Protein AF-A0A3M6BJ84-F1 (afdb_monomer_lite)

Secondary structure (DSSP, 8-state):
---TT---HHHHHHHHHHHHHHH-GGGS-HHHHHHHHHHHHHHHHHHHHHHHS-HHHHTTSPPHHHHHHHHHS-HHHHHHHHHHHHHHHHHHHHHHHHHHHHHHHHHHHHHHHHHHHHHHHHHHHHHH--

Organism: Pseudomonas syringae pv. maculicola (NCBI:txid59511)

Foldseek 3Di:
DCDPVDPPVVVVVVVVVVVCVVVDVVVDDPVVVVVVVVLVVVLVVLVVCCVPPDPVVNVVRDHNVLVVCCVVDDVVVNVVVVVLVVVLVVVCVPCVVCSVPPSVVVVVCVVVVVVVVVVVVVVVVVVVVD

Sequence (130 aa):
MLTEEWPAPAVATWKAVAQTLTHGLDSLSASIRWAIFIAGLTGLLLGVLDSTLPARRARYLPSAAALGLAFVLPASVSLMMALGAVLTWTVSGRWASLTERFAITAAAGLIAGESITGVGASLWQMFGNG

InterPro domains:
  IPR004813 Oligopeptide transporter, OPT superfamily [PF03169] (3-124)
  IPR045035 Metal-nicotianamine transporter YSL-like [PTHR31645] (4-127)

Structure (mmCIF, N/CA/C/O backbone):
data_AF-A0A3M6BJ84-F1
#
_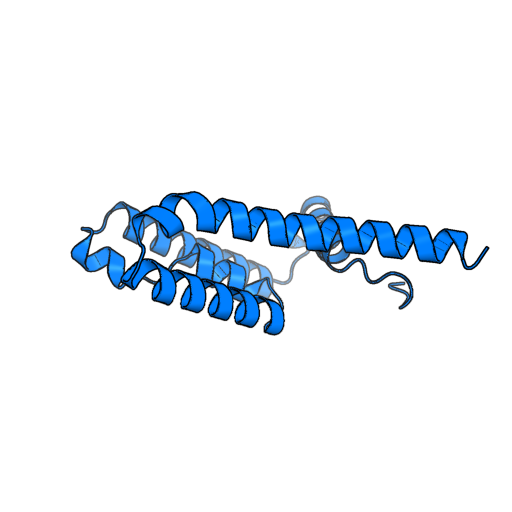entry.id   AF-A0A3M6BJ84-F1
#
loop_
_atom_site.group_PDB
_atom_site.id
_atom_site.type_symbol
_atom_site.label_atom_id
_atom_site.label_alt_id
_atom_site.label_comp_id
_atom_site.label_asym_id
_atom_site.label_entity_id
_atom_site.label_seq_id
_atom_site.pdbx_PDB_ins_code
_atom_site.Cartn_x
_atom_site.Cartn_y
_atom_site.Cartn_z
_atom_site.occupancy
_atom_site.B_iso_or_equiv
_atom_site.auth_seq_id
_atom_site.auth_comp_id
_atom_site.auth_asym_id
_atom_site.auth_atom_id
_atom_site.pdbx_PDB_model_num
ATOM 1 N N . MET A 1 1 ? 20.196 0.204 -20.740 1.00 33.97 1 MET A N 1
ATOM 2 C CA . MET A 1 1 ? 20.763 1.449 -20.190 1.00 33.97 1 MET A CA 1
ATOM 3 C C . MET A 1 1 ? 19.826 1.953 -19.104 1.00 33.97 1 MET A C 1
ATOM 5 O O . MET A 1 1 ? 18.822 2.580 -19.407 1.00 33.97 1 MET A O 1
ATOM 9 N N . LEU A 1 2 ? 20.092 1.532 -17.868 1.00 40.25 2 LEU A N 1
ATOM 10 C CA . LEU A 1 2 ? 19.614 2.149 -16.631 1.00 40.25 2 LEU A CA 1
ATOM 11 C C . LEU A 1 2 ? 20.911 2.588 -15.952 1.00 40.25 2 LEU A C 1
ATOM 13 O O . LEU A 1 2 ? 21.570 1.774 -15.315 1.00 40.25 2 LEU A O 1
ATOM 17 N N . THR A 1 3 ? 21.383 3.784 -16.276 1.00 44.66 3 THR A N 1
ATOM 18 C CA . THR A 1 3 ? 22.612 4.346 -15.708 1.00 44.66 3 THR A CA 1
ATOM 19 C C . THR A 1 3 ? 22.347 4.765 -14.257 1.00 44.66 3 THR A C 1
ATOM 21 O O . THR A 1 3 ? 21.258 5.253 -13.953 1.00 44.66 3 THR A O 1
ATOM 24 N N . GLU A 1 4 ? 23.329 4.572 -13.370 1.00 51.47 4 GLU A N 1
ATOM 25 C CA . GLU A 1 4 ? 23.261 4.822 -11.913 1.00 51.47 4 GLU A CA 1
ATOM 26 C C . GLU A 1 4 ? 22.930 6.270 -11.514 1.00 51.47 4 GLU A C 1
ATOM 28 O O . GLU A 1 4 ? 22.554 6.515 -10.373 1.00 51.47 4 GLU A O 1
ATOM 33 N N . GLU A 1 5 ? 23.009 7.225 -12.441 1.00 49.94 5 GLU A N 1
ATOM 34 C CA . GLU A 1 5 ? 22.737 8.642 -12.170 1.00 49.94 5 GLU A CA 1
ATOM 35 C C . GLU A 1 5 ? 21.246 8.983 -12.046 1.00 49.94 5 GLU A C 1
ATOM 37 O O . GLU A 1 5 ? 20.914 9.996 -11.438 1.00 49.94 5 GLU A O 1
ATOM 42 N N . TRP A 1 6 ? 20.337 8.162 -12.591 1.00 49.81 6 TRP A N 1
ATOM 43 C CA . TRP A 1 6 ? 18.888 8.415 -12.533 1.00 49.81 6 TRP A CA 1
ATOM 44 C C . TRP A 1 6 ? 18.114 7.127 -12.233 1.00 49.81 6 TRP A C 1
ATOM 46 O O . TRP A 1 6 ? 17.436 6.580 -13.115 1.00 49.81 6 TRP A O 1
ATOM 56 N N . PRO A 1 7 ? 18.176 6.608 -10.992 1.00 49.16 7 PRO A N 1
ATOM 57 C CA . PRO A 1 7 ? 17.298 5.534 -10.581 1.00 49.16 7 PRO A CA 1
ATOM 58 C C . PRO A 1 7 ? 15.889 6.122 -10.525 1.00 49.16 7 PRO A C 1
ATOM 60 O O . PRO A 1 7 ? 15.484 6.728 -9.540 1.00 49.16 7 PRO A O 1
ATOM 63 N N . ALA A 1 8 ? 15.124 5.957 -11.598 1.00 58.81 8 ALA A N 1
ATOM 64 C CA . ALA A 1 8 ? 13.692 6.209 -11.613 1.00 58.81 8 ALA A CA 1
ATOM 65 C C . ALA A 1 8 ? 12.961 4.859 -11.461 1.00 58.81 8 ALA A C 1
ATOM 67 O O . ALA A 1 8 ? 12.346 4.383 -12.421 1.00 58.81 8 ALA A O 1
ATOM 68 N N . PRO A 1 9 ? 13.044 4.185 -10.290 1.00 62.16 9 PRO A N 1
ATOM 69 C CA . PRO A 1 9 ? 12.513 2.836 -10.100 1.00 62.16 9 PRO A CA 1
ATOM 70 C C . PRO A 1 9 ? 11.005 2.779 -10.353 1.00 62.16 9 PRO A C 1
ATOM 72 O O . PRO A 1 9 ? 10.516 1.813 -10.930 1.00 62.16 9 PRO A O 1
ATOM 75 N N . ALA A 1 10 ? 10.274 3.850 -10.027 1.00 65.75 10 ALA A N 1
ATOM 76 C CA . ALA A 1 10 ? 8.856 3.964 -10.353 1.00 65.75 10 ALA A CA 1
ATOM 77 C C . ALA A 1 10 ? 8.605 3.933 -11.874 1.00 65.75 10 ALA A C 1
ATOM 79 O O . ALA A 1 10 ? 7.706 3.237 -12.343 1.00 65.75 10 ALA A O 1
ATOM 80 N N . VAL A 1 11 ? 9.424 4.636 -12.663 1.00 70.44 11 VAL A N 1
ATOM 81 C CA . VAL A 1 11 ? 9.292 4.693 -14.130 1.00 70.44 11 VAL A CA 1
ATOM 82 C C . VAL A 1 11 ? 9.616 3.340 -14.765 1.00 70.44 11 VAL A C 1
ATOM 84 O O . VAL A 1 11 ? 8.959 2.945 -15.729 1.00 70.44 11 VAL A O 1
ATOM 87 N N . ALA A 1 12 ? 10.577 2.594 -14.211 1.00 74.19 12 ALA A N 1
ATOM 88 C CA . ALA A 1 12 ? 10.902 1.247 -14.677 1.00 74.19 12 ALA A CA 1
ATOM 89 C C . ALA A 1 12 ? 9.701 0.291 -14.558 1.00 74.19 12 ALA A C 1
ATOM 91 O O . ALA A 1 12 ? 9.402 -0.434 -15.510 1.00 74.19 12 ALA A O 1
ATOM 92 N N . THR A 1 13 ? 8.964 0.348 -13.444 1.00 77.12 13 THR A N 1
ATOM 93 C CA . THR A 1 13 ? 7.749 -0.457 -13.241 1.00 77.12 13 THR A CA 1
ATOM 94 C C . THR A 1 13 ? 6.658 -0.099 -14.253 1.00 77.12 13 THR A C 1
ATOM 96 O O . THR A 1 13 ? 6.104 -0.988 -14.900 1.00 77.12 13 THR A O 1
ATOM 99 N N . TRP A 1 14 ? 6.387 1.193 -14.472 1.00 79.75 14 TRP A N 1
ATOM 100 C CA . TRP A 1 14 ? 5.387 1.632 -15.458 1.00 79.75 14 TRP A CA 1
ATOM 101 C C . TRP A 1 14 ? 5.769 1.281 -16.896 1.00 79.75 14 TRP A C 1
ATOM 103 O O . TRP A 1 14 ? 4.912 0.874 -17.683 1.00 79.75 14 TRP A O 1
ATOM 113 N N . LYS A 1 15 ? 7.057 1.367 -17.239 1.00 81.69 15 LYS A N 1
ATOM 114 C CA . LYS A 1 15 ? 7.565 0.926 -18.541 1.00 81.69 15 LYS A CA 1
ATOM 115 C C . LYS A 1 15 ? 7.323 -0.567 -18.752 1.00 81.69 15 LYS A C 1
ATOM 117 O O . LYS A 1 15 ? 6.852 -0.946 -19.821 1.00 81.69 15 LYS A O 1
ATOM 122 N N . ALA A 1 16 ? 7.603 -1.399 -17.750 1.00 79.00 16 ALA A N 1
ATOM 123 C CA . ALA A 1 16 ? 7.363 -2.837 -17.838 1.00 79.00 16 ALA A CA 1
ATOM 124 C C . ALA A 1 16 ? 5.874 -3.153 -18.080 1.00 79.00 16 ALA A C 1
ATOM 126 O O . ALA A 1 16 ? 5.551 -3.988 -18.929 1.00 79.00 16 ALA A O 1
ATOM 127 N N . VAL A 1 17 ? 4.962 -2.435 -17.411 1.00 82.25 17 VAL A N 1
ATOM 128 C CA . VAL A 1 17 ? 3.512 -2.549 -17.650 1.00 82.25 17 VAL A CA 1
ATOM 129 C C . VAL A 1 17 ? 3.158 -2.146 -19.085 1.00 82.25 17 VAL A C 1
ATOM 131 O O . VAL A 1 17 ? 2.500 -2.909 -19.789 1.00 82.25 17 VAL A O 1
ATOM 134 N N . ALA A 1 18 ? 3.640 -0.993 -19.556 1.00 83.25 18 ALA A N 1
ATOM 135 C CA . ALA A 1 18 ? 3.372 -0.510 -20.911 1.00 83.25 18 ALA A CA 1
ATOM 136 C C . ALA A 1 18 ? 3.890 -1.475 -21.993 1.00 83.25 18 ALA A C 1
ATOM 138 O O . ALA A 1 18 ? 3.188 -1.760 -22.963 1.00 83.25 18 ALA A O 1
ATOM 139 N N . GLN A 1 19 ? 5.091 -2.027 -21.809 1.00 82.81 19 GLN A N 1
ATOM 140 C CA . GLN A 1 19 ? 5.659 -3.029 -22.714 1.00 82.81 19 GLN A CA 1
ATOM 141 C C . GLN A 1 19 ? 4.817 -4.308 -22.737 1.00 82.81 19 GLN A C 1
ATOM 143 O O . GLN A 1 19 ? 4.532 -4.827 -23.813 1.00 82.81 19 GLN A O 1
ATOM 148 N N . THR A 1 20 ? 4.362 -4.770 -21.571 1.00 83.69 20 THR A N 1
ATOM 149 C CA . THR A 1 20 ? 3.493 -5.951 -21.456 1.00 83.69 20 THR A CA 1
ATOM 150 C C . THR A 1 20 ? 2.150 -5.739 -22.162 1.00 83.69 20 THR A C 1
ATOM 152 O O . THR A 1 20 ? 1.669 -6.631 -22.854 1.00 83.69 20 THR A O 1
ATOM 155 N N . LEU A 1 21 ? 1.553 -4.549 -22.044 1.00 82.81 21 LEU A N 1
ATOM 156 C CA . LEU A 1 21 ? 0.303 -4.213 -22.737 1.00 82.81 21 LEU A CA 1
ATOM 157 C C . LEU A 1 21 ? 0.487 -4.077 -24.255 1.00 82.81 21 LEU A C 1
ATOM 159 O O . LEU A 1 21 ? -0.411 -4.433 -25.010 1.00 82.81 21 LEU A O 1
ATOM 163 N N . THR A 1 22 ? 1.649 -3.592 -24.701 1.00 83.44 22 THR A N 1
ATOM 164 C CA . THR A 1 22 ? 1.947 -3.381 -26.128 1.00 83.44 22 THR A CA 1
ATOM 165 C C . THR A 1 22 ? 2.258 -4.693 -26.853 1.00 83.44 22 THR A C 1
ATOM 167 O O . THR A 1 22 ? 1.799 -4.899 -27.973 1.00 83.44 22 THR A O 1
ATOM 170 N N . HIS A 1 23 ? 3.027 -5.589 -26.229 1.00 79.62 23 HIS A N 1
ATOM 171 C CA . HIS A 1 23 ? 3.380 -6.893 -26.806 1.00 79.62 23 HIS A CA 1
ATOM 172 C C . HIS A 1 23 ? 2.351 -7.997 -26.505 1.00 79.62 23 HIS A C 1
ATOM 174 O O . HIS A 1 23 ? 2.425 -9.076 -27.092 1.00 79.62 23 HIS A O 1
ATOM 180 N N . GLY A 1 24 ? 1.373 -7.715 -25.639 1.00 78.12 24 GLY A N 1
ATOM 181 C CA . GLY A 1 24 ? 0.327 -8.645 -25.228 1.00 78.12 24 GLY A CA 1
ATOM 182 C C . GLY A 1 24 ? 0.791 -9.632 -24.155 1.00 78.12 24 GLY A C 1
ATOM 183 O O . GLY A 1 24 ? 1.970 -9.934 -24.011 1.00 78.12 24 GLY A O 1
ATOM 184 N N . LEU A 1 25 ? -0.158 -10.192 -23.399 1.00 75.44 25 LEU A N 1
ATOM 185 C CA . LEU A 1 25 ? 0.141 -11.141 -22.313 1.00 75.44 25 LEU A CA 1
ATOM 186 C C . LEU A 1 25 ? 0.828 -12.428 -22.802 1.00 75.44 25 LEU A C 1
ATOM 188 O O . LEU A 1 25 ? 1.474 -13.110 -22.008 1.00 75.44 25 LEU A O 1
ATOM 192 N N . ASP A 1 26 ? 0.727 -12.751 -24.094 1.00 76.06 26 ASP A N 1
ATOM 193 C CA . ASP A 1 26 ? 1.434 -13.879 -24.708 1.00 76.06 26 ASP A CA 1
ATOM 194 C C . ASP A 1 26 ? 2.948 -13.681 -24.795 1.00 76.06 26 ASP A C 1
ATOM 196 O O . ASP A 1 26 ? 3.680 -14.670 -24.861 1.00 76.06 26 ASP A O 1
ATOM 200 N N . SER A 1 27 ? 3.441 -12.439 -24.714 1.00 75.75 27 SER A N 1
ATOM 201 C CA . SER A 1 27 ? 4.879 -12.173 -24.631 1.00 75.75 27 SER A CA 1
ATOM 202 C C . SER A 1 27 ? 5.474 -12.557 -23.270 1.00 75.75 27 SER A C 1
ATOM 204 O O . SER A 1 27 ? 6.694 -12.543 -23.106 1.00 75.75 27 SER A O 1
ATOM 206 N N . LEU A 1 28 ? 4.636 -12.880 -22.279 1.00 79.69 28 LEU A N 1
ATOM 207 C CA . LEU A 1 28 ? 5.061 -13.349 -20.964 1.00 79.69 28 LEU A CA 1
ATOM 208 C C . LEU A 1 28 ? 5.205 -14.876 -20.949 1.00 79.69 28 LEU A C 1
ATOM 210 O O . LEU A 1 28 ? 4.387 -15.622 -21.505 1.00 79.69 28 LEU A O 1
ATOM 214 N N . SER A 1 29 ? 6.222 -15.362 -20.232 1.00 85.75 29 SER A N 1
ATOM 215 C CA . SER A 1 29 ? 6.399 -16.799 -20.016 1.00 85.75 29 SER A CA 1
ATOM 216 C C . SER A 1 29 ? 5.144 -17.409 -19.378 1.00 85.75 29 SER A C 1
ATOM 218 O O . SER A 1 29 ? 4.427 -16.759 -18.611 1.00 85.75 29 SER A O 1
ATOM 220 N N . ALA A 1 30 ? 4.855 -18.672 -19.700 1.00 87.50 30 ALA A N 1
ATOM 221 C CA . ALA A 1 30 ? 3.667 -19.360 -19.190 1.00 87.50 30 ALA A CA 1
ATOM 222 C C . ALA A 1 30 ? 3.590 -19.327 -17.650 1.00 87.50 30 ALA A C 1
ATOM 224 O O . ALA A 1 30 ? 2.516 -19.126 -17.088 1.00 87.50 30 ALA A O 1
ATOM 225 N N . SER A 1 31 ? 4.734 -19.434 -16.966 1.00 89.81 31 SER A N 1
ATOM 226 C CA . SER A 1 31 ? 4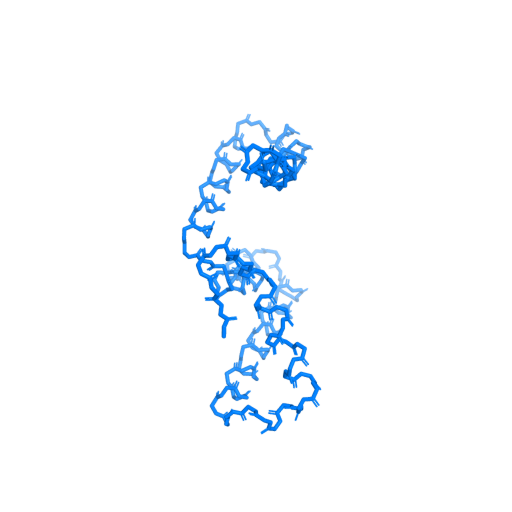.822 -19.360 -15.504 1.00 89.81 31 SER A CA 1
ATOM 227 C C . SER A 1 31 ? 4.371 -18.006 -14.945 1.00 89.81 31 SER A C 1
ATOM 229 O O . SER A 1 31 ? 3.673 -17.971 -13.935 1.00 89.81 31 SER A O 1
ATOM 231 N N . ILE A 1 32 ? 4.714 -16.891 -15.606 1.00 87.44 32 ILE A N 1
ATOM 232 C CA . ILE A 1 32 ? 4.291 -15.545 -15.179 1.00 87.44 32 ILE A CA 1
ATOM 233 C C . ILE A 1 32 ? 2.781 -15.378 -15.365 1.00 87.44 32 ILE A C 1
ATOM 235 O O . ILE A 1 32 ? 2.109 -14.845 -14.485 1.00 87.44 32 ILE A O 1
ATOM 239 N N . ARG A 1 33 ? 2.224 -15.882 -16.471 1.00 87.88 33 ARG A N 1
ATOM 240 C CA . ARG A 1 33 ? 0.772 -15.851 -16.706 1.00 87.88 33 ARG A CA 1
ATOM 241 C C . ARG A 1 33 ? 0.002 -16.614 -15.630 1.00 87.88 33 ARG A C 1
ATOM 243 O O . ARG A 1 33 ? -0.979 -16.094 -15.103 1.00 87.88 33 ARG A O 1
ATOM 250 N N . TRP A 1 34 ? 0.477 -17.801 -15.255 1.00 91.94 34 TRP A N 1
ATOM 251 C CA . TRP A 1 34 ? -0.102 -18.559 -14.145 1.00 91.94 34 TRP A CA 1
ATOM 252 C C . TRP A 1 34 ? 0.037 -17.836 -12.806 1.00 91.94 34 TRP A C 1
ATOM 254 O O . TRP A 1 34 ? -0.922 -17.814 -12.039 1.00 91.94 34 TRP A O 1
ATOM 264 N N . ALA A 1 35 ? 1.177 -17.194 -12.536 1.00 90.31 35 ALA A N 1
ATOM 265 C CA . ALA A 1 35 ? 1.354 -16.397 -11.324 1.00 90.31 35 ALA A CA 1
ATOM 266 C C . ALA A 1 35 ? 0.351 -15.231 -11.252 1.00 90.31 35 ALA A C 1
ATOM 268 O O . ALA A 1 35 ? -0.288 -15.045 -10.218 1.00 90.31 35 ALA A O 1
ATOM 269 N N . ILE A 1 36 ? 0.149 -14.501 -12.356 1.00 89.94 36 ILE A N 1
ATOM 270 C CA . ILE A 1 36 ? -0.858 -13.429 -12.457 1.00 89.94 36 ILE A CA 1
ATOM 271 C C . ILE A 1 36 ? -2.264 -13.989 -12.223 1.00 89.94 36 ILE A C 1
ATOM 273 O O . ILE A 1 36 ? -3.032 -13.411 -11.457 1.00 89.94 36 ILE A O 1
ATOM 277 N N . PHE A 1 37 ? -2.597 -15.123 -12.844 1.00 92.38 37 PHE A N 1
ATOM 278 C CA . PHE A 1 37 ? -3.908 -15.751 -12.690 1.00 92.38 37 PHE A CA 1
ATOM 279 C C . PHE A 1 37 ? -4.174 -16.180 -11.242 1.00 92.38 37 PHE A C 1
ATOM 281 O O . PHE A 1 37 ? -5.221 -15.852 -10.688 1.00 92.38 37 PHE A O 1
ATOM 288 N N . ILE A 1 38 ? -3.218 -16.859 -10.602 1.00 93.75 38 ILE A N 1
ATOM 289 C CA . ILE A 1 38 ? -3.342 -17.311 -9.210 1.00 93.75 38 ILE A CA 1
ATOM 290 C C . ILE A 1 38 ? -3.420 -16.113 -8.258 1.00 93.75 38 ILE A C 1
ATOM 292 O O . ILE A 1 38 ? -4.264 -16.107 -7.361 1.00 93.75 38 ILE A O 1
ATOM 296 N N . ALA A 1 39 ? -2.590 -15.087 -8.457 1.00 91.31 39 ALA A N 1
ATOM 297 C CA . ALA A 1 39 ? -2.622 -13.871 -7.648 1.00 91.31 39 ALA A CA 1
ATOM 298 C C . ALA A 1 39 ? -3.956 -13.124 -7.803 1.00 91.31 39 ALA A C 1
ATOM 300 O O . ALA A 1 39 ? -4.564 -12.741 -6.803 1.00 91.31 39 ALA A O 1
ATOM 301 N N . GLY A 1 40 ? -4.450 -12.982 -9.036 1.00 92.56 40 GLY A N 1
ATOM 302 C CA . GLY A 1 40 ? -5.739 -12.359 -9.333 1.00 92.56 40 GLY A CA 1
ATOM 303 C C . GLY A 1 40 ? -6.910 -13.134 -8.734 1.00 92.56 40 GLY A C 1
ATOM 304 O O . GLY A 1 40 ? -7.766 -12.542 -8.080 1.00 92.56 40 GLY A O 1
ATOM 305 N N . LEU A 1 41 ? -6.916 -14.462 -8.876 1.00 95.06 41 LEU A N 1
ATOM 306 C CA . LEU A 1 41 ? -7.944 -15.323 -8.293 1.00 95.06 41 LEU A CA 1
ATOM 307 C C . LEU A 1 41 ? -7.922 -15.265 -6.761 1.00 95.06 41 LEU A C 1
ATOM 309 O O . LEU A 1 41 ? -8.970 -15.136 -6.137 1.00 95.06 41 LEU A O 1
ATOM 313 N N . THR A 1 42 ? -6.738 -15.303 -6.151 1.00 93.44 42 THR A N 1
ATOM 314 C CA . THR A 1 42 ? -6.584 -15.203 -4.691 1.00 93.44 42 THR A CA 1
ATOM 315 C C . THR A 1 42 ? -7.063 -13.844 -4.182 1.00 93.44 42 THR A C 1
ATOM 317 O O . THR A 1 42 ? -7.818 -13.786 -3.213 1.00 93.44 42 THR A O 1
ATOM 320 N N . GLY A 1 43 ? -6.688 -12.751 -4.855 1.00 92.75 43 GLY A N 1
ATOM 321 C CA . GLY A 1 43 ? -7.151 -11.403 -4.517 1.00 92.75 43 GLY A CA 1
ATOM 322 C C . GLY A 1 43 ? -8.667 -11.254 -4.652 1.00 92.75 43 GLY A C 1
ATOM 323 O O . GLY A 1 43 ? -9.309 -10.703 -3.758 1.00 92.75 43 GLY A O 1
ATOM 324 N N . LEU A 1 44 ? -9.251 -11.810 -5.719 1.00 93.31 44 LEU A N 1
ATOM 325 C CA . LEU A 1 44 ? -10.698 -11.837 -5.925 1.00 93.31 44 LEU A CA 1
ATOM 326 C C . LEU A 1 44 ? -11.405 -12.610 -4.807 1.00 93.31 44 LEU A C 1
ATOM 328 O O . LEU A 1 44 ? -12.359 -12.100 -4.227 1.00 93.31 44 LEU A O 1
ATOM 332 N N . LEU A 1 45 ? -10.926 -13.811 -4.473 1.00 92.94 45 LEU A N 1
ATOM 333 C CA . LEU A 1 45 ? -11.500 -14.628 -3.403 1.00 92.94 45 LEU A CA 1
ATOM 334 C C . LEU A 1 45 ? -11.440 -13.908 -2.053 1.00 92.94 45 LEU A C 1
ATOM 336 O O . LEU A 1 45 ? -12.438 -13.887 -1.338 1.00 92.94 45 LEU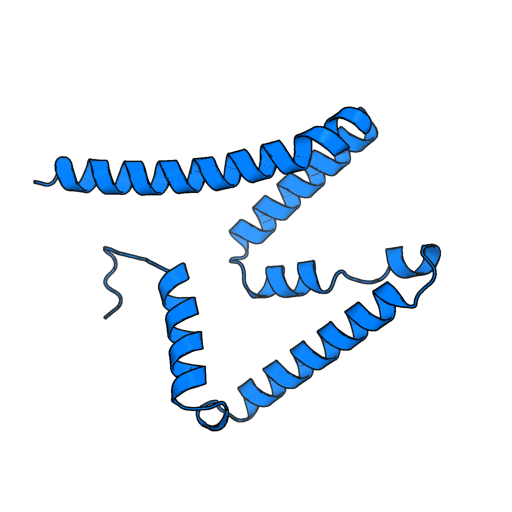 A O 1
ATOM 340 N N . LEU A 1 46 ? -10.308 -13.281 -1.722 1.00 91.56 46 LEU A N 1
ATOM 341 C CA . LEU A 1 46 ? -10.170 -12.503 -0.491 1.00 91.56 46 LEU A CA 1
ATOM 342 C C . LEU A 1 46 ? -11.116 -11.295 -0.466 1.00 91.56 46 LEU A C 1
ATOM 344 O O . LEU A 1 46 ? -11.764 -11.072 0.551 1.00 91.56 46 LEU A O 1
ATOM 348 N N . GLY A 1 47 ? -11.258 -10.556 -1.571 1.00 89.94 47 GLY A N 1
ATOM 349 C CA . GLY A 1 47 ? -12.188 -9.422 -1.653 1.00 89.94 47 GLY A CA 1
ATOM 350 C C . GLY A 1 47 ? -13.66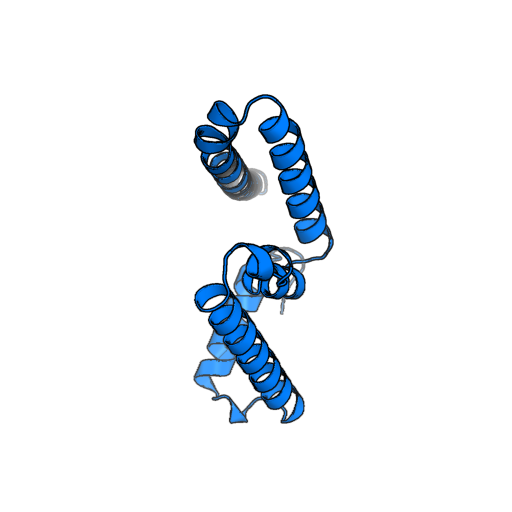4 -9.835 -1.568 1.00 89.94 47 GLY A C 1
ATOM 351 O O . GLY A 1 47 ? -14.470 -9.181 -0.901 1.00 89.94 47 GLY A O 1
ATOM 352 N N . VAL A 1 48 ? -14.033 -10.958 -2.190 1.00 90.88 48 VAL A N 1
ATOM 353 C CA . VAL A 1 48 ? -15.388 -11.524 -2.079 1.00 90.88 48 VAL A CA 1
ATOM 354 C C . VAL A 1 48 ? -15.659 -11.997 -0.652 1.00 90.88 48 VAL A C 1
ATOM 356 O O . VAL A 1 48 ? -16.733 -11.746 -0.110 1.00 90.88 48 VAL A O 1
ATOM 359 N N . LEU A 1 49 ? -14.693 -12.649 -0.008 1.00 89.94 49 LEU A N 1
ATOM 360 C CA . LEU A 1 49 ? -14.835 -13.079 1.381 1.00 89.94 49 LEU A CA 1
ATOM 361 C C . LEU A 1 49 ? -14.957 -11.883 2.330 1.00 89.94 49 LEU A C 1
ATOM 363 O O . LEU A 1 49 ? -15.831 -11.899 3.189 1.00 89.94 49 LEU A O 1
ATOM 367 N N . ASP A 1 50 ? -14.154 -10.835 2.151 1.00 88.19 50 ASP A N 1
ATOM 368 C CA . ASP A 1 50 ? -14.219 -9.626 2.982 1.00 88.19 50 ASP A CA 1
ATOM 369 C C . ASP A 1 50 ? -15.582 -8.918 2.870 1.00 88.19 50 ASP A C 1
ATOM 371 O O . ASP A 1 50 ? -16.150 -8.492 3.873 1.00 88.19 50 ASP A O 1
ATOM 375 N N . SER A 1 51 ? -16.164 -8.880 1.666 1.00 85.81 51 SER A N 1
ATOM 376 C CA . SER A 1 51 ? -17.477 -8.257 1.425 1.00 85.81 51 SER A CA 1
ATOM 377 C C . SER A 1 51 ? -18.679 -9.100 1.866 1.00 85.81 51 SER A C 1
ATOM 379 O O . SER A 1 51 ? -19.739 -8.544 2.153 1.00 85.81 51 SER A O 1
ATOM 381 N N . THR A 1 52 ? -18.549 -10.428 1.921 1.00 87.88 52 THR A N 1
ATOM 382 C CA . THR A 1 52 ? -19.670 -11.340 2.230 1.00 87.88 52 THR A CA 1
ATOM 383 C C . THR A 1 52 ? -19.647 -11.884 3.659 1.00 87.88 52 THR A C 1
ATOM 385 O O . THR A 1 52 ? -20.683 -12.326 4.166 1.00 87.88 52 THR A O 1
ATOM 388 N N . LEU A 1 53 ? -18.495 -11.871 4.337 1.00 86.62 53 LEU A N 1
ATOM 389 C CA . LEU A 1 53 ? -18.370 -12.397 5.694 1.00 86.62 53 LEU A CA 1
ATOM 390 C C . LEU A 1 53 ? -18.940 -11.428 6.746 1.00 86.62 53 LEU A C 1
ATOM 392 O O . LEU A 1 53 ? -18.736 -10.219 6.673 1.00 86.62 53 LEU A O 1
ATOM 396 N N . PRO A 1 54 ? -19.568 -11.949 7.818 1.00 82.44 54 PRO A N 1
ATOM 397 C CA . PRO A 1 54 ? -19.923 -11.136 8.976 1.00 82.44 54 PRO A CA 1
ATOM 398 C C . PRO A 1 54 ? -18.675 -10.488 9.591 1.00 82.44 54 PRO A C 1
ATOM 400 O O . PRO A 1 54 ? -17.64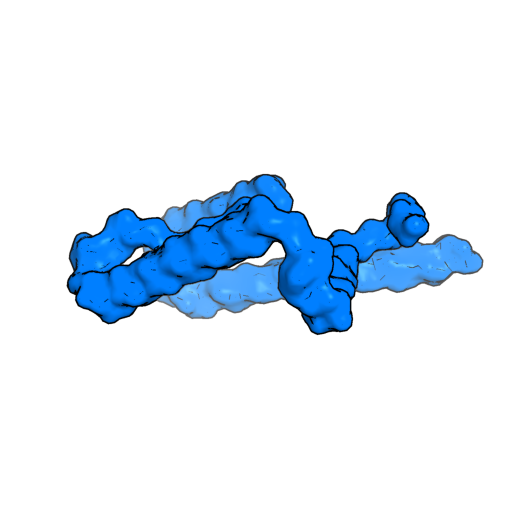0 -11.151 9.713 1.00 82.44 54 PRO A O 1
ATOM 403 N N . ALA A 1 55 ? -18.790 -9.253 10.092 1.00 78.06 55 ALA A N 1
ATOM 404 C CA . ALA A 1 55 ? -17.679 -8.463 10.653 1.00 78.06 55 ALA A CA 1
ATOM 405 C C . ALA A 1 55 ? -16.797 -9.230 11.665 1.00 78.06 55 ALA A C 1
ATOM 407 O O . ALA A 1 55 ? -15.583 -9.044 11.747 1.00 78.06 55 ALA A O 1
ATOM 408 N N . ARG A 1 56 ? -17.396 -10.163 12.416 1.00 76.50 56 ARG A N 1
ATOM 409 C CA . ARG A 1 56 ? -16.698 -11.001 13.403 1.00 76.50 56 ARG A CA 1
ATOM 410 C C . ARG A 1 56 ? -15.740 -12.029 12.786 1.00 76.50 56 ARG A C 1
ATOM 412 O O . ARG A 1 56 ? -14.820 -12.461 13.474 1.00 76.50 56 ARG A O 1
ATOM 419 N N . ARG A 1 57 ? -15.964 -12.445 11.535 1.00 78.94 57 ARG A N 1
ATOM 420 C CA . ARG A 1 57 ? -15.085 -13.349 10.769 1.00 78.94 57 ARG A CA 1
ATOM 421 C C . ARG A 1 57 ? -14.148 -12.574 9.843 1.00 78.94 57 ARG A C 1
ATOM 423 O O . ARG A 1 57 ? -12.990 -12.960 9.741 1.00 78.94 57 ARG A O 1
ATOM 430 N N . ALA A 1 58 ? -14.609 -11.458 9.272 1.00 79.88 58 ALA A N 1
ATOM 431 C CA . ALA A 1 58 ? -13.796 -10.586 8.418 1.00 79.88 58 ALA A CA 1
ATOM 432 C C . ALA A 1 58 ? -12.513 -10.090 9.119 1.00 79.88 58 ALA A C 1
ATOM 434 O O . ALA A 1 58 ? -11.452 -10.070 8.512 1.00 79.88 58 ALA A O 1
ATOM 435 N N . ARG A 1 59 ? -12.549 -9.836 10.440 1.00 79.31 59 ARG A N 1
ATOM 436 C CA . ARG A 1 59 ? -11.353 -9.448 11.230 1.00 79.31 59 ARG A CA 1
ATOM 437 C C . ARG A 1 59 ? -10.175 -10.437 11.193 1.00 79.31 59 ARG A C 1
ATOM 439 O O . ARG A 1 59 ? -9.085 -10.076 11.620 1.00 79.31 59 ARG A O 1
ATOM 446 N N . TYR A 1 60 ? -10.407 -11.695 10.812 1.00 82.50 60 TYR A N 1
ATOM 447 C CA . TYR A 1 60 ? -9.364 -12.725 10.719 1.00 82.50 60 TYR A CA 1
ATOM 448 C C . TYR A 1 60 ? -8.880 -12.936 9.283 1.00 82.50 60 TYR A C 1
ATOM 450 O O . TYR A 1 60 ? -7.932 -13.688 9.063 1.00 82.50 60 TYR A O 1
ATOM 458 N N . LEU A 1 61 ? -9.544 -12.311 8.310 1.00 86.75 61 LEU A N 1
ATOM 459 C CA . LEU A 1 61 ? -9.192 -12.430 6.911 1.00 86.75 61 LEU A CA 1
ATOM 460 C C . LEU A 1 61 ? -7.986 -11.523 6.617 1.00 86.75 61 LEU A C 1
ATOM 462 O O . LEU A 1 61 ? -7.977 -10.364 7.038 1.00 86.75 61 LEU A O 1
ATOM 466 N N . PRO A 1 62 ? -6.953 -12.014 5.914 1.00 86.12 62 PRO A N 1
ATOM 467 C CA . PRO A 1 62 ? -5.852 -11.155 5.513 1.00 86.12 62 PRO A CA 1
ATOM 468 C C . PRO A 1 62 ? -6.332 -10.124 4.486 1.00 86.12 62 PRO A C 1
ATOM 470 O O . PRO A 1 62 ? -7.057 -10.447 3.545 1.00 86.12 62 PRO A O 1
ATOM 473 N N . SER A 1 63 ? -5.886 -8.878 4.646 1.00 86.50 63 SER A N 1
ATOM 474 C CA . SER A 1 63 ? -6.193 -7.808 3.698 1.00 86.50 63 SER A CA 1
ATOM 475 C C . SER A 1 63 ? -5.525 -8.083 2.349 1.00 86.50 63 SER A C 1
ATOM 477 O O . SER A 1 63 ? -4.295 -8.113 2.249 1.00 86.50 63 SER A O 1
ATOM 479 N N . ALA A 1 64 ? -6.338 -8.234 1.300 1.00 87.88 64 ALA A N 1
ATOM 480 C CA . ALA A 1 64 ? -5.854 -8.413 -0.069 1.00 87.88 64 ALA A CA 1
ATOM 481 C C . ALA A 1 64 ? -4.975 -7.235 -0.524 1.00 87.88 64 ALA A C 1
ATOM 483 O O . ALA A 1 64 ? -3.938 -7.440 -1.152 1.00 87.88 64 ALA A O 1
ATOM 484 N N . ALA A 1 65 ? -5.354 -6.006 -0.153 1.00 86.38 65 ALA A N 1
ATOM 485 C CA . ALA A 1 65 ? -4.591 -4.803 -0.471 1.00 86.38 65 ALA A CA 1
ATOM 486 C C . ALA A 1 65 ? -3.222 -4.796 0.226 1.00 86.38 65 ALA A C 1
ATOM 488 O O . ALA A 1 65 ? -2.209 -4.540 -0.422 1.00 86.38 65 ALA A O 1
ATOM 489 N N . ALA A 1 66 ? -3.172 -5.127 1.521 1.00 87.94 66 ALA A N 1
ATOM 490 C CA . ALA A 1 66 ? -1.912 -5.183 2.262 1.00 87.94 66 ALA A CA 1
ATOM 491 C C . ALA A 1 66 ? -0.971 -6.266 1.713 1.00 87.94 66 ALA A C 1
ATOM 493 O O . ALA A 1 66 ? 0.222 -6.014 1.555 1.00 87.94 66 ALA A O 1
ATOM 494 N N . LEU A 1 67 ? -1.508 -7.444 1.370 1.00 90.44 67 LEU A N 1
ATOM 495 C CA . LEU A 1 67 ? -0.741 -8.516 0.732 1.00 90.44 67 LEU A CA 1
ATOM 496 C C . LEU A 1 67 ? -0.170 -8.066 -0.615 1.00 90.44 67 LEU A C 1
ATOM 498 O O . LEU A 1 67 ? 1.029 -8.202 -0.836 1.00 90.44 67 LEU A O 1
ATOM 502 N N . GLY A 1 68 ? -0.999 -7.489 -1.490 1.00 88.56 68 GLY A N 1
ATOM 503 C CA . GLY A 1 68 ? -0.549 -6.993 -2.792 1.00 88.56 68 GLY A CA 1
ATOM 504 C C . GLY A 1 68 ? 0.559 -5.945 -2.665 1.00 88.56 68 GLY A C 1
ATOM 505 O O . GLY A 1 68 ? 1.592 -6.055 -3.322 1.00 88.56 68 GLY A O 1
ATOM 506 N N . LEU A 1 69 ? 0.390 -4.975 -1.763 1.00 86.69 69 LEU A N 1
ATOM 507 C CA . LEU A 1 69 ? 1.400 -3.946 -1.505 1.00 86.69 69 LEU A CA 1
ATOM 508 C C . LEU A 1 69 ? 2.714 -4.532 -0.973 1.00 86.69 69 LEU A C 1
ATOM 510 O O . LEU A 1 69 ? 3.778 -4.083 -1.389 1.00 86.69 69 LEU A O 1
ATOM 514 N N . ALA A 1 70 ? 2.665 -5.551 -0.113 1.00 87.31 70 ALA A N 1
ATOM 515 C CA . ALA A 1 70 ? 3.866 -6.197 0.415 1.00 87.31 70 ALA A CA 1
ATOM 516 C C . ALA A 1 70 ? 4.707 -6.909 -0.663 1.00 87.31 70 ALA A C 1
ATOM 518 O O . ALA A 1 70 ? 5.916 -7.033 -0.497 1.00 87.31 70 ALA A O 1
ATOM 519 N N . PHE A 1 71 ? 4.095 -7.352 -1.768 1.00 85.69 71 PHE A N 1
ATOM 520 C CA . PHE A 1 71 ? 4.818 -7.953 -2.899 1.00 85.69 71 PHE A CA 1
ATOM 521 C C . PHE A 1 71 ? 5.351 -6.927 -3.906 1.00 85.69 71 PHE A C 1
ATOM 523 O O . PHE A 1 71 ? 6.267 -7.241 -4.664 1.00 85.69 71 PHE A O 1
ATOM 530 N N . VAL A 1 72 ? 4.773 -5.724 -3.946 1.00 84.44 72 VAL A N 1
ATOM 531 C CA . VAL A 1 72 ? 5.162 -4.663 -4.891 1.00 84.44 72 VAL A CA 1
ATOM 532 C C . VAL A 1 72 ? 6.227 -3.745 -4.298 1.00 84.44 72 VAL A C 1
ATOM 534 O O . VAL A 1 72 ? 7.114 -3.276 -5.012 1.00 84.44 72 VAL A O 1
ATOM 537 N N . LEU A 1 73 ? 6.130 -3.458 -3.002 1.00 85.06 73 LEU A N 1
ATOM 538 C CA . LEU A 1 73 ? 7.019 -2.527 -2.324 1.00 85.06 73 LEU A CA 1
ATOM 539 C C . LEU A 1 73 ? 8.321 -3.217 -1.886 1.00 85.06 73 LEU A C 1
ATOM 541 O O . LEU A 1 73 ? 8.303 -4.381 -1.483 1.00 85.06 73 LEU A O 1
ATOM 545 N N . PRO A 1 74 ? 9.461 -2.502 -1.896 1.00 86.00 74 PRO A N 1
ATOM 546 C CA . PRO A 1 74 ? 10.673 -2.982 -1.247 1.00 86.00 74 PRO A CA 1
ATOM 547 C C . PRO A 1 74 ? 10.430 -3.266 0.241 1.00 86.00 74 PRO A C 1
ATOM 549 O O . PRO A 1 74 ? 9.721 -2.517 0.915 1.00 86.00 74 PRO A O 1
ATOM 552 N N . ALA A 1 75 ? 11.092 -4.294 0.779 1.00 88.81 75 ALA A N 1
ATOM 553 C CA . ALA A 1 75 ? 10.900 -4.736 2.163 1.00 88.81 75 ALA A CA 1
ATOM 554 C C . ALA A 1 75 ? 11.108 -3.617 3.205 1.00 88.81 75 ALA A C 1
ATOM 556 O O . ALA A 1 75 ? 10.396 -3.565 4.207 1.00 88.81 75 ALA A O 1
ATOM 557 N N . SER A 1 76 ? 12.044 -2.693 2.960 1.00 89.12 76 SER A N 1
ATOM 558 C CA . SER A 1 76 ? 12.280 -1.531 3.826 1.00 89.12 76 SER A CA 1
ATOM 559 C C . SER A 1 76 ? 11.075 -0.587 3.886 1.00 89.12 76 SER A C 1
ATOM 561 O O . SER A 1 76 ? 10.705 -0.142 4.970 1.00 89.12 76 SER A O 1
ATOM 563 N N . VAL A 1 77 ? 10.423 -0.325 2.749 1.00 88.56 77 VAL A N 1
ATOM 564 C CA . VAL A 1 77 ? 9.225 0.526 2.668 1.00 88.56 77 VAL A CA 1
ATOM 565 C C . VAL A 1 77 ? 8.052 -0.153 3.367 1.00 88.56 77 VAL A C 1
ATOM 567 O O . VAL A 1 77 ? 7.370 0.477 4.175 1.00 88.56 77 VAL A O 1
ATOM 570 N N . SER A 1 78 ? 7.854 -1.455 3.138 1.00 90.19 78 SER A N 1
ATOM 571 C CA . SER A 1 78 ? 6.827 -2.229 3.845 1.00 90.19 78 SER A CA 1
ATOM 572 C C . SER A 1 78 ? 7.035 -2.212 5.362 1.00 90.19 78 SER A C 1
ATOM 574 O O . SER A 1 78 ? 6.067 -2.064 6.110 1.00 90.19 78 SER A O 1
ATOM 576 N N . LEU A 1 79 ? 8.285 -2.303 5.829 1.00 92.00 79 LEU A N 1
ATOM 577 C CA . LEU A 1 79 ? 8.610 -2.212 7.252 1.00 92.00 79 LEU A CA 1
ATOM 578 C C . LEU A 1 79 ? 8.300 -0.820 7.819 1.00 92.00 79 LEU A C 1
ATOM 580 O O . LEU A 1 79 ? 7.702 -0.724 8.889 1.00 92.00 79 LEU A O 1
ATOM 584 N N . MET A 1 80 ? 8.643 0.255 7.103 1.00 91.19 80 MET A N 1
ATOM 585 C CA . MET A 1 80 ? 8.301 1.622 7.518 1.00 91.19 80 MET A CA 1
ATOM 586 C C . MET A 1 80 ? 6.785 1.835 7.601 1.00 91.19 80 MET A C 1
ATOM 588 O O . MET A 1 80 ? 6.297 2.403 8.579 1.00 91.19 80 MET A O 1
ATOM 592 N N . MET A 1 81 ? 6.020 1.317 6.634 1.00 91.44 81 MET A N 1
ATOM 593 C CA . MET A 1 81 ? 4.554 1.347 6.690 1.00 91.44 81 MET A CA 1
ATOM 594 C C . MET A 1 81 ? 4.012 0.562 7.891 1.00 91.44 81 MET A C 1
ATOM 596 O O . MET A 1 81 ? 3.104 1.040 8.571 1.00 91.44 81 MET A O 1
ATOM 600 N N . ALA A 1 82 ? 4.582 -0.609 8.193 1.00 92.06 82 ALA A N 1
ATOM 601 C CA . ALA A 1 82 ? 4.200 -1.398 9.362 1.00 92.06 82 ALA A CA 1
ATOM 602 C C . ALA A 1 82 ? 4.476 -0.644 10.674 1.00 92.06 82 ALA A C 1
ATOM 604 O O . ALA A 1 82 ? 3.616 -0.609 11.553 1.00 92.06 82 ALA A O 1
ATOM 605 N N . LEU A 1 83 ? 5.628 0.024 10.788 1.00 93.81 83 LEU A N 1
ATOM 606 C CA . LEU A 1 83 ? 5.946 0.876 11.936 1.00 93.81 83 LEU A CA 1
ATOM 607 C C . LEU A 1 83 ? 4.962 2.048 12.061 1.00 93.81 83 LEU A C 1
ATOM 609 O O . LEU A 1 83 ? 4.445 2.292 13.151 1.00 93.81 83 LEU A O 1
ATOM 613 N N . GLY A 1 84 ? 4.640 2.727 10.957 1.00 91.81 84 GLY A N 1
ATOM 614 C CA . GLY A 1 84 ? 3.639 3.798 10.936 1.00 91.81 84 GLY A CA 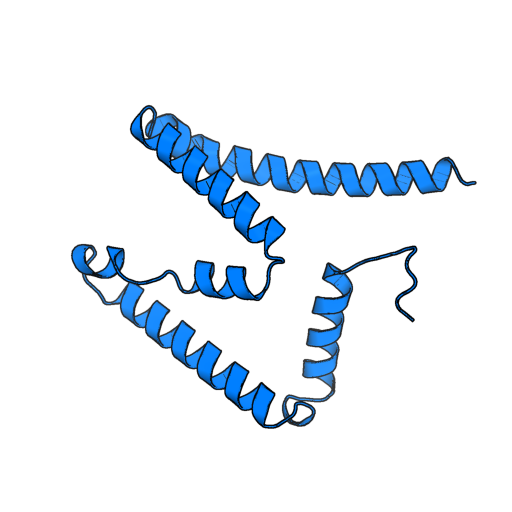1
ATOM 615 C C . GLY A 1 84 ? 2.244 3.315 11.353 1.00 91.81 84 GLY A C 1
ATOM 616 O O . GLY A 1 84 ? 1.551 3.997 12.112 1.00 91.81 84 GLY A O 1
ATOM 617 N N . ALA A 1 85 ? 1.851 2.110 10.934 1.00 91.12 85 ALA A N 1
ATOM 618 C CA . ALA A 1 85 ? 0.598 1.481 11.339 1.00 91.12 85 ALA A CA 1
ATOM 619 C C . ALA A 1 85 ? 0.585 1.131 12.837 1.00 91.12 85 ALA A C 1
ATOM 621 O O . ALA A 1 85 ? -0.397 1.425 13.518 1.00 91.12 85 ALA A O 1
ATOM 622 N N . VAL A 1 86 ? 1.675 0.573 13.379 1.00 93.94 86 VAL A N 1
ATOM 623 C CA . VAL A 1 86 ? 1.813 0.274 14.818 1.00 93.94 86 VAL A CA 1
ATOM 624 C C . VAL A 1 86 ? 1.784 1.555 15.652 1.00 93.94 86 VAL A C 1
ATOM 626 O O . VAL A 1 86 ? 1.092 1.614 16.671 1.00 93.94 86 VAL A O 1
ATOM 629 N N . LEU A 1 87 ? 2.472 2.610 15.213 1.00 91.50 87 LEU A N 1
ATOM 630 C CA . LEU A 1 87 ? 2.427 3.915 15.871 1.00 91.50 87 LEU A CA 1
ATOM 631 C C . LEU A 1 87 ? 1.001 4.477 15.870 1.00 91.50 87 LEU A C 1
ATOM 633 O O . LEU A 1 87 ? 0.485 4.882 16.908 1.00 91.50 87 LEU A O 1
ATOM 637 N N . THR A 1 88 ? 0.322 4.426 14.727 1.00 91.50 88 THR A N 1
ATOM 638 C CA . THR A 1 88 ? -1.072 4.871 14.613 1.00 91.50 88 THR A CA 1
ATOM 639 C C . THR A 1 88 ? -1.989 4.055 15.529 1.00 91.50 88 THR A C 1
ATOM 641 O O . THR A 1 88 ? -2.808 4.627 16.245 1.00 91.50 88 THR A O 1
ATOM 644 N N . TRP A 1 89 ? -1.818 2.731 15.576 1.00 90.44 89 TRP A N 1
ATOM 645 C CA . TRP A 1 89 ? -2.595 1.834 16.429 1.00 90.44 89 TRP A CA 1
ATOM 646 C C . TRP A 1 89 ? -2.386 2.127 17.922 1.00 90.44 89 TRP A C 1
ATOM 648 O O . TRP A 1 89 ? -3.360 2.283 18.660 1.00 90.44 89 TRP A O 1
ATOM 658 N N . THR A 1 90 ? -1.137 2.296 18.364 1.00 91.56 90 THR A N 1
ATOM 659 C CA . THR A 1 90 ? -0.824 2.640 19.764 1.00 91.56 90 THR A CA 1
ATOM 660 C C . THR A 1 90 ? -1.389 3.999 20.178 1.00 91.56 90 THR A C 1
ATOM 662 O O . THR A 1 90 ? -1.978 4.112 21.255 1.00 91.56 90 THR A O 1
ATOM 665 N N . VAL A 1 91 ? -1.295 5.017 19.317 1.00 89.56 91 VAL A N 1
ATOM 666 C CA . VAL A 1 91 ? -1.886 6.341 19.577 1.00 89.56 91 VAL A CA 1
ATOM 667 C C . VAL A 1 91 ? -3.418 6.269 19.580 1.00 89.56 91 VAL A C 1
ATOM 669 O O . VAL A 1 91 ? -4.053 6.862 20.457 1.00 89.56 91 VAL A O 1
ATOM 672 N N . SER A 1 92 ? -4.018 5.486 18.676 1.00 89.00 92 SER A N 1
ATOM 673 C CA . SER A 1 92 ? -5.477 5.314 18.595 1.00 89.00 92 SER A CA 1
ATOM 674 C C . SER A 1 92 ? -6.076 4.715 19.869 1.00 89.00 92 SER A C 1
ATOM 676 O O . SER A 1 92 ? -7.165 5.114 20.278 1.00 89.00 92 SER A O 1
ATOM 678 N N . GLY A 1 93 ? -5.337 3.838 20.559 1.00 87.00 93 GLY A N 1
ATOM 679 C CA . GLY A 1 93 ? -5.768 3.250 21.830 1.00 87.00 93 GLY A CA 1
ATOM 680 C C . GLY A 1 93 ? -5.922 4.269 22.964 1.00 87.00 93 GLY A C 1
ATOM 681 O O . GLY A 1 93 ? -6.607 3.996 23.947 1.00 87.00 93 GLY A O 1
ATOM 682 N N . ARG A 1 94 ? -5.308 5.452 22.837 1.00 87.12 94 ARG A N 1
ATOM 683 C CA . ARG A 1 94 ? -5.329 6.504 23.862 1.00 87.12 94 ARG A CA 1
ATOM 684 C C . ARG A 1 94 ? -6.066 7.770 23.400 1.00 87.12 94 ARG A C 1
ATOM 686 O O . ARG A 1 94 ? -6.626 8.462 24.244 1.00 87.12 94 ARG A O 1
ATOM 693 N N . TRP A 1 95 ? -6.105 8.046 22.090 1.00 88.44 95 TRP A N 1
ATOM 694 C CA . TRP A 1 95 ? -6.690 9.258 21.491 1.00 88.44 95 TRP A CA 1
ATOM 695 C C . TRP A 1 95 ? -7.416 8.973 20.159 1.00 88.44 95 TRP A C 1
ATOM 697 O O . TRP A 1 95 ? -7.162 9.639 19.155 1.00 88.44 95 TRP A O 1
ATOM 707 N N . ALA A 1 96 ? -8.341 8.007 20.136 1.00 83.69 96 ALA A N 1
ATOM 708 C CA . ALA A 1 96 ? -9.041 7.561 18.919 1.00 83.69 96 ALA A CA 1
ATOM 709 C C . ALA A 1 96 ? -9.608 8.705 18.047 1.00 83.69 96 ALA A C 1
ATOM 711 O O . ALA A 1 96 ? -9.387 8.723 16.839 1.00 83.69 96 ALA A O 1
ATOM 712 N N . SER A 1 97 ? -10.249 9.704 18.670 1.00 82.38 97 SER A N 1
ATOM 713 C CA . SER A 1 97 ? -10.828 10.879 17.990 1.00 82.38 97 SER A CA 1
ATOM 714 C C . SER A 1 97 ? -9.801 11.707 17.200 1.00 82.38 97 SER A C 1
ATOM 716 O O . SER A 1 97 ? -10.092 12.187 16.103 1.00 82.38 97 SER A O 1
ATOM 718 N N . LEU A 1 98 ? -8.575 11.853 17.721 1.00 80.50 98 LEU A N 1
ATOM 719 C CA . LEU A 1 98 ? -7.512 12.559 17.001 1.00 80.50 98 LEU A CA 1
ATOM 720 C C . LEU A 1 98 ? -6.979 11.715 15.849 1.00 80.50 98 LEU A C 1
ATOM 722 O O . LEU A 1 98 ? -6.772 12.234 14.755 1.00 80.50 98 LEU A O 1
ATOM 726 N N . THR A 1 99 ? -6.759 10.422 16.079 1.00 84.19 99 THR A N 1
ATOM 727 C CA . THR A 1 99 ? -6.203 9.530 15.060 1.00 84.19 99 THR A CA 1
ATOM 728 C C . THR A 1 99 ? -7.133 9.412 13.855 1.00 84.19 99 THR A C 1
ATOM 730 O O . THR A 1 99 ? -6.670 9.523 12.724 1.00 84.19 99 THR A O 1
ATOM 733 N N . GLU A 1 100 ? -8.440 9.279 14.078 1.00 84.12 100 GLU A N 1
ATOM 734 C CA . GLU A 1 100 ? -9.433 9.141 13.006 1.00 84.12 100 GLU A CA 1
ATOM 735 C C . GLU A 1 100 ? -9.480 10.369 12.076 1.00 84.12 100 GLU A C 1
ATOM 737 O O . GLU A 1 100 ? -9.684 10.230 10.872 1.00 84.12 100 GLU A O 1
ATOM 742 N N . ARG A 1 101 ? -9.204 11.571 12.605 1.00 84.56 101 ARG A N 1
ATOM 743 C CA . ARG A 1 101 ? -9.145 12.814 11.815 1.00 84.56 101 ARG A CA 1
ATOM 744 C C . ARG A 1 101 ? -7.775 13.128 11.223 1.00 84.56 101 ARG A C 1
ATOM 746 O O . ARG A 1 101 ? -7.699 13.636 10.106 1.00 84.56 101 ARG A O 1
ATOM 753 N N . PHE A 1 102 ? -6.700 12.902 11.973 1.00 89.56 102 PHE A N 1
ATOM 754 C CA . PHE A 1 102 ? -5.381 13.437 11.627 1.00 89.56 102 PHE A CA 1
ATOM 755 C C . PHE A 1 102 ? -4.402 12.396 11.099 1.00 89.56 102 PHE A C 1
ATOM 757 O O . PHE A 1 102 ? -3.450 12.792 10.435 1.00 89.56 102 PHE A O 1
ATOM 764 N N . ALA A 1 103 ? -4.609 11.094 11.326 1.00 88.38 103 ALA A N 1
ATOM 765 C CA . ALA A 1 103 ? -3.643 10.082 10.889 1.00 88.38 103 ALA A CA 1
ATOM 766 C C . ALA A 1 103 ? -3.494 10.042 9.364 1.00 88.38 103 ALA A C 1
ATOM 768 O O . ALA A 1 103 ? -2.374 10.060 8.860 1.00 88.38 103 ALA A O 1
ATOM 769 N N . ILE A 1 104 ? -4.613 10.055 8.630 1.00 89.06 104 ILE A N 1
ATOM 770 C CA . ILE A 1 104 ? -4.600 10.046 7.159 1.00 89.06 104 ILE A CA 1
ATOM 771 C C . ILE A 1 104 ? -3.946 11.326 6.631 1.00 89.06 104 ILE A C 1
ATOM 773 O O . ILE A 1 104 ? -3.065 11.261 5.780 1.00 89.06 104 ILE A O 1
ATOM 777 N N . THR A 1 105 ? -4.326 12.483 7.175 1.00 92.81 105 THR A N 1
ATOM 778 C CA . THR A 1 105 ? -3.770 13.787 6.787 1.00 92.81 105 THR A CA 1
ATOM 779 C C . THR A 1 105 ? -2.269 13.873 7.063 1.00 92.81 105 THR A C 1
ATOM 781 O O . THR A 1 105 ? -1.516 14.335 6.211 1.00 92.81 105 THR A O 1
ATOM 784 N N . ALA A 1 106 ? -1.815 13.392 8.222 1.00 91.50 106 ALA A N 1
ATOM 785 C CA . ALA A 1 106 ? -0.402 13.368 8.584 1.00 91.50 106 ALA A CA 1
ATOM 786 C C . ALA A 1 106 ? 0.395 12.422 7.677 1.00 91.50 106 ALA A C 1
ATOM 788 O O . ALA A 1 106 ? 1.445 12.810 7.172 1.00 91.50 106 ALA A O 1
ATOM 789 N N . ALA A 1 107 ? -0.118 11.215 7.417 1.00 90.31 107 ALA A N 1
ATOM 790 C CA . ALA A 1 107 ? 0.517 10.261 6.512 1.00 90.31 107 ALA A CA 1
ATOM 791 C C . ALA A 1 107 ? 0.608 10.812 5.079 1.00 90.31 107 ALA A C 1
ATOM 793 O O . ALA A 1 107 ? 1.678 10.776 4.474 1.00 90.31 107 ALA A O 1
ATOM 794 N N . ALA A 1 108 ? -0.481 11.385 4.556 1.00 90.94 108 ALA A N 1
ATOM 795 C CA . ALA A 1 108 ? -0.502 12.012 3.237 1.00 90.94 108 ALA A CA 1
ATOM 796 C C . ALA A 1 108 ? 0.476 13.194 3.148 1.00 90.94 108 ALA A C 1
ATOM 798 O O . ALA A 1 108 ? 1.212 13.310 2.170 1.00 90.94 108 ALA A O 1
ATOM 799 N N . GLY A 1 109 ? 0.527 14.035 4.186 1.00 93.81 109 GLY A N 1
ATOM 800 C CA . GLY A 1 109 ? 1.478 15.141 4.283 1.00 93.81 109 GLY A CA 1
ATOM 801 C C . GLY A 1 109 ? 2.933 14.672 4.304 1.00 93.81 109 GLY A C 1
ATOM 802 O O . GLY A 1 109 ? 3.765 15.273 3.631 1.00 93.81 109 GLY A O 1
ATOM 803 N N . LEU A 1 110 ? 3.238 13.577 5.008 1.00 91.56 110 LEU A N 1
ATOM 804 C CA . LEU A 1 110 ? 4.584 13.001 5.051 1.00 91.56 110 LEU A CA 1
ATOM 805 C C . LEU A 1 110 ? 5.015 12.472 3.672 1.00 91.56 110 LEU A C 1
ATOM 807 O O . LEU A 1 110 ? 6.101 12.805 3.206 1.00 91.56 110 LEU A O 1
ATOM 811 N N . ILE A 1 111 ? 4.139 11.720 2.995 1.00 88.81 111 ILE A N 1
ATOM 812 C CA . ILE A 1 111 ? 4.393 11.167 1.651 1.00 88.81 111 ILE A CA 1
ATOM 813 C C . ILE A 1 111 ? 4.590 12.293 0.625 1.00 88.81 111 ILE A C 1
ATOM 815 O O . ILE A 1 111 ? 5.522 12.265 -0.185 1.00 88.81 111 ILE A O 1
ATOM 819 N N . ALA A 1 112 ? 3.723 13.309 0.661 1.00 91.75 112 ALA A N 1
ATOM 820 C CA . ALA A 1 112 ? 3.839 14.471 -0.214 1.00 91.75 112 ALA A CA 1
ATOM 821 C C . ALA A 1 112 ? 5.109 15.282 0.090 1.00 91.75 112 ALA A C 1
ATOM 823 O O . ALA A 1 112 ? 5.798 15.711 -0.833 1.00 91.75 112 ALA A O 1
ATOM 824 N N . GLY A 1 113 ? 5.445 15.456 1.370 1.00 92.12 113 GLY A N 1
ATOM 825 C CA . GLY A 1 113 ? 6.640 16.168 1.815 1.00 92.12 113 GLY A CA 1
ATOM 826 C C . GLY A 1 113 ? 7.932 15.491 1.363 1.00 92.12 113 GLY A C 1
ATOM 827 O O . GLY A 1 113 ? 8.812 16.169 0.832 1.00 92.12 113 GLY A O 1
ATOM 828 N N . GLU A 1 114 ? 8.027 14.166 1.498 1.00 90.00 114 GLU A N 1
ATOM 829 C CA . GLU A 1 114 ? 9.150 13.377 0.973 1.00 90.00 114 GLU A CA 1
ATOM 830 C C . GLU A 1 114 ? 9.285 13.570 -0.544 1.00 90.00 114 GLU A C 1
ATOM 832 O O . GLU A 1 114 ? 10.367 13.888 -1.040 1.00 90.00 114 GLU A O 1
ATOM 837 N N . SER A 1 115 ? 8.167 13.478 -1.271 1.00 86.00 115 SER A N 1
ATOM 838 C CA . SER A 1 115 ? 8.138 13.630 -2.731 1.00 86.00 115 SER A CA 1
ATOM 839 C C . SER A 1 115 ? 8.599 15.023 -3.184 1.00 86.00 115 SER A C 1
ATOM 841 O O . SER A 1 115 ? 9.443 15.140 -4.073 1.00 86.00 115 SER A O 1
ATOM 843 N N . ILE A 1 116 ? 8.085 16.090 -2.559 1.00 91.75 116 ILE A N 1
ATOM 844 C CA . ILE A 1 116 ? 8.460 17.480 -2.873 1.00 91.75 116 ILE A CA 1
ATOM 845 C C . ILE A 1 116 ? 9.931 17.737 -2.527 1.00 91.75 116 ILE A C 1
ATOM 847 O O . ILE A 1 116 ? 10.639 18.373 -3.307 1.00 91.75 116 ILE A O 1
ATOM 851 N N . THR A 1 117 ? 10.407 17.217 -1.392 1.00 91.88 117 THR A N 1
ATOM 852 C CA . THR A 1 117 ? 11.811 17.356 -0.973 1.00 91.88 117 THR A CA 1
ATOM 853 C C . THR A 1 117 ? 12.750 16.671 -1.963 1.00 91.88 117 THR A C 1
ATOM 855 O O . THR A 1 117 ? 13.770 17.255 -2.327 1.00 91.88 117 THR A O 1
ATOM 858 N N . GLY A 1 118 ? 12.389 15.482 -2.458 1.00 85.69 118 GLY A N 1
ATOM 859 C CA . GLY A 1 118 ? 13.152 14.778 -3.490 1.00 85.69 118 GLY A CA 1
ATOM 860 C C . GLY A 1 118 ? 13.283 15.594 -4.778 1.00 85.69 118 GLY A C 1
ATOM 861 O O . GLY A 1 118 ? 14.394 15.802 -5.260 1.00 85.69 118 GLY A O 1
ATOM 862 N N . VAL A 1 119 ? 12.170 16.138 -5.287 1.00 87.12 119 VAL A N 1
ATOM 863 C CA . VAL A 1 119 ? 12.181 17.013 -6.476 1.00 87.12 119 VAL A CA 1
ATOM 864 C C . VAL A 1 119 ? 13.026 18.266 -6.236 1.00 87.12 119 VAL A C 1
ATOM 866 O O . VAL A 1 119 ? 13.839 18.635 -7.083 1.00 87.12 119 VAL A O 1
ATOM 869 N N . GLY A 1 120 ? 12.872 18.910 -5.076 1.00 90.31 120 GLY A N 1
ATOM 870 C CA . GLY A 1 120 ? 13.649 20.093 -4.706 1.00 90.31 120 GLY A CA 1
ATOM 871 C C . GLY A 1 120 ? 15.153 19.821 -4.643 1.00 90.31 120 GLY A C 1
ATOM 872 O O . GLY A 1 120 ? 15.937 20.608 -5.171 1.00 90.31 120 GLY A O 1
ATOM 873 N N . ALA A 1 121 ? 15.559 18.688 -4.065 1.00 87.25 121 ALA A N 1
ATOM 874 C CA . ALA A 1 121 ? 16.957 18.271 -4.007 1.00 87.25 121 ALA A CA 1
ATOM 875 C C . ALA A 1 121 ? 17.540 18.018 -5.408 1.00 87.25 121 ALA A C 1
ATOM 877 O O . ALA A 1 121 ? 18.646 18.476 -5.698 1.00 87.25 121 ALA A O 1
ATOM 878 N N . SER A 1 122 ? 16.785 17.364 -6.301 1.00 85.12 122 SER A N 1
ATOM 879 C CA . SER A 1 122 ? 17.205 17.156 -7.693 1.00 85.12 122 SER A CA 1
ATOM 880 C C . SER A 1 122 ? 17.374 18.474 -8.453 1.00 85.12 122 SER A C 1
ATOM 882 O O . SER A 1 122 ? 18.362 18.650 -9.164 1.00 85.12 122 SER A O 1
ATOM 884 N N . LEU A 1 123 ? 16.448 19.424 -8.281 1.00 88.81 123 LEU A N 1
ATOM 885 C CA . LEU A 1 123 ? 16.563 20.755 -8.887 1.00 88.81 123 LEU A CA 1
ATOM 886 C C . LEU A 1 123 ? 17.785 21.509 -8.353 1.00 88.81 123 LEU A C 1
ATOM 888 O O . LEU A 1 123 ? 18.538 22.080 -9.138 1.00 88.81 123 LEU A O 1
ATOM 892 N N . TRP A 1 124 ? 18.015 21.475 -7.039 1.00 89.62 124 TRP A N 1
ATOM 893 C CA . TRP A 1 124 ? 19.180 22.107 -6.419 1.00 89.62 124 TRP A CA 1
ATOM 894 C C . TRP A 1 124 ? 20.496 21.546 -6.963 1.00 89.62 124 TRP A C 1
ATOM 896 O O . TRP A 1 124 ? 21.393 22.308 -7.319 1.00 89.62 124 TRP A O 1
ATOM 906 N N . GLN A 1 125 ? 20.599 20.221 -7.088 1.00 87.81 125 GLN A N 1
ATOM 907 C CA . GLN A 1 125 ? 21.772 19.570 -7.666 1.00 87.81 125 GLN A CA 1
ATOM 908 C C . GLN A 1 125 ? 21.996 19.993 -9.124 1.00 87.81 125 GLN A C 1
ATOM 910 O O . GLN A 1 125 ? 23.134 20.231 -9.515 1.00 87.81 125 GLN A O 1
ATOM 915 N N . MET A 1 126 ? 20.928 20.151 -9.910 1.00 87.12 126 MET A N 1
ATOM 916 C CA . MET A 1 126 ? 21.019 20.588 -11.306 1.00 87.12 126 MET A CA 1
ATOM 917 C C . MET A 1 126 ? 21.558 22.022 -11.448 1.00 87.12 126 MET A C 1
ATOM 919 O O . MET A 1 126 ? 22.310 22.291 -12.378 1.00 87.12 126 MET A O 1
ATOM 923 N N . PHE A 1 127 ? 21.216 22.927 -10.524 1.00 84.94 127 PHE A N 1
ATOM 924 C CA . PHE A 1 127 ? 21.753 24.295 -10.502 1.00 84.94 127 PHE A CA 1
ATOM 925 C C . PHE A 1 127 ? 23.141 24.402 -9.852 1.00 84.94 127 PHE A C 1
ATOM 927 O O . PHE A 1 127 ? 23.877 25.332 -10.164 1.00 84.94 127 PHE A O 1
ATOM 934 N N . GLY A 1 128 ? 23.497 23.485 -8.946 1.00 74.56 128 GLY A N 1
ATOM 935 C CA . GLY A 1 128 ? 24.796 23.469 -8.262 1.00 74.56 128 GLY A CA 1
ATOM 936 C C . GLY A 1 128 ? 25.924 22.764 -9.027 1.00 74.56 128 GLY A C 1
ATOM 937 O O . GLY A 1 128 ? 27.087 23.048 -8.760 1.00 74.56 128 GLY A O 1
ATOM 938 N N . ASN A 1 129 ? 25.595 21.866 -9.964 1.00 59.31 129 ASN A N 1
ATOM 939 C CA . ASN A 1 129 ? 26.547 21.180 -10.854 1.00 59.31 129 ASN A CA 1
ATOM 940 C C . ASN A 1 129 ? 26.638 21.814 -12.264 1.00 59.31 129 ASN A C 1
ATOM 942 O O . ASN A 1 129 ? 27.180 21.182 -13.174 1.00 59.31 129 ASN A O 1
ATOM 946 N N . GLY A 1 130 ? 26.078 23.015 -12.455 1.00 49.16 130 GLY A N 1
ATOM 947 C CA . GLY A 1 130 ? 26.159 23.802 -13.693 1.00 49.16 130 GLY A CA 1
ATOM 948 C C . GLY A 1 130 ? 27.291 24.819 -13.688 1.00 49.16 130 GLY A C 1
ATOM 949 O O . GLY A 1 130 ? 27.626 25.323 -12.594 1.00 49.16 130 GLY A O 1
#

Radius of gyration: 20.02 Å; chains: 1; bounding box: 46×44×51 Å

pLDDT: mean 83.62, std 11.74, range [33.97, 95.06]